Protein AF-A0A7Z9WS09-F1 (afdb_monomer)

pLDDT: mean 94.43, std 9.29, range [63.31, 98.88]

Foldseek 3Di:
DVVVVVCVVPPDPVVVLVVVLVVLLVLLVVCLVVLVPDDPVRLVCVVVVVVVVVVVPDDCVNCLSVVVSSVQSVCCVPVVDRDDSVVSVVVVVD

Mean predicted aligned error: 4.41 Å

Secondary structure (DSSP, 8-state):
-HHHHHHHHH--HHHHHHHHHHHHHHHHHHTHHHHHTS-HHHHHHHHHHHHHHHHTT--HHHHHHHHHHHHHHHHHHHHS-PPPHHHHHHHHH-

Nearest PDB structures (foldseek):
  2fsh-assembly1_B  TM=9.986E-01  e=3.346E-06  Escherichia coli
  2fsi-assembly1_B  TM=9.855E-01  e=2.796E-06  Escherichia coli
  6gox-assembly1_A  TM=9.901E-01  e=3.552E-06  Escherichia coli K-12
  2fsf-assembly1_A  TM=9.892E-01  e=4.251E-06  Escherichia coli
  2fsg-assembly1_B  TM=9.988E-01  e=5.401E-06  Escherichia coli

Radius of gyration: 16.86 Å; Cα contacts (8 Å, |Δi|>4): 47; chains: 1; bounding box: 46×25×46 Å

Solvent-accessible surface area (backbone atoms only — not comparable to full-atom values): 5404 Å² total; per-residue (Å²): 114,70,70,62,54,52,42,71,73,72,50,50,73,64,56,52,51,52,51,54,44,50,54,46,46,52,54,22,60,69,43,41,70,63,54,68,72,43,52,72,68,58,55,55,48,47,56,59,54,49,53,52,42,44,76,75,65,50,53,68,80,78,41,44,47,62,53,50,30,50,53,32,48,50,34,31,73,77,68,71,44,68,70,51,68,70,53,56,46,52,63,74,71,110

Sequence (94 aa):
MIKNLLRKLIGTRNDRLLKQYQKRVEQINALEPEMEALSDEALQAKTDHFRERLQQGASLDALLVEAFAVCREASKRVLGMRHYDVQLIGGMVL

Structure (mmCIF, N/CA/C/O backbone):
data_AF-A0A7Z9WS09-F1
#
_entry.id   AF-A0A7Z9WS09-F1
#
loop_
_atom_site.group_PDB
_atom_site.id
_atom_site.type_symbol
_atom_site.label_atom_id
_atom_site.label_alt_id
_atom_site.label_comp_id
_atom_site.label_asym_id
_atom_site.label_entity_id
_atom_site.label_seq_id
_atom_site.pdbx_PDB_ins_code
_atom_site.Cartn_x
_atom_site.Cartn_y
_atom_site.Cartn_z
_atom_site.occupancy
_atom_site.B_iso_or_equiv
_atom_site.auth_seq_id
_atom_site.auth_comp_id
_atom_site.auth_asym_id
_atom_site.auth_atom_id
_atom_site.pdbx_PDB_model_num
ATOM 1 N N . MET A 1 1 ? 27.780 1.526 -30.626 1.00 63.31 1 MET A N 1
ATOM 2 C CA . MET A 1 1 ? 27.665 0.138 -30.115 1.00 63.31 1 MET A CA 1
ATOM 3 C C . MET A 1 1 ? 27.970 0.005 -28.620 1.00 63.31 1 MET A C 1
ATOM 5 O O . MET A 1 1 ? 27.101 -0.476 -27.907 1.00 63.31 1 MET A O 1
ATOM 9 N N . ILE A 1 2 ? 29.111 0.492 -28.109 1.00 69.06 2 ILE A N 1
ATOM 10 C CA . ILE A 1 2 ? 29.526 0.326 -26.692 1.00 69.06 2 ILE A CA 1
ATOM 11 C C . ILE A 1 2 ? 28.515 0.905 -25.672 1.00 69.06 2 ILE A C 1
ATOM 13 O O . ILE A 1 2 ? 28.164 0.239 -24.701 1.00 69.06 2 ILE A O 1
ATOM 17 N N . LYS A 1 3 ? 27.949 2.098 -25.925 1.00 65.50 3 LYS A N 1
ATOM 18 C CA . LYS A 1 3 ? 26.936 2.727 -25.043 1.00 65.50 3 LYS A CA 1
ATOM 19 C C . LYS A 1 3 ? 25.646 1.904 -24.876 1.00 65.50 3 LYS A C 1
ATOM 21 O O . LYS A 1 3 ? 25.049 1.930 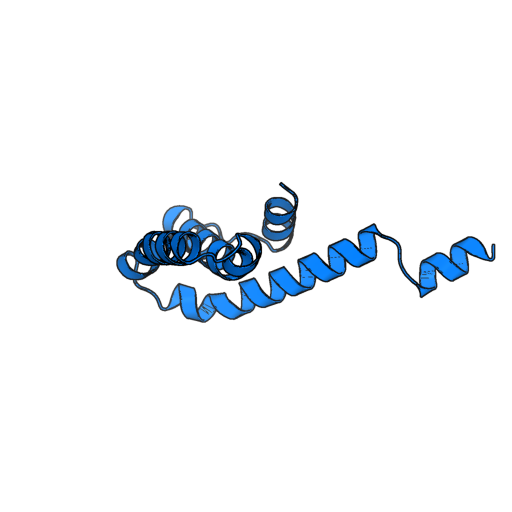-23.803 1.00 65.50 3 LYS A O 1
ATOM 26 N N . ASN A 1 4 ? 25.220 1.168 -25.905 1.00 69.12 4 ASN A N 1
ATOM 27 C CA . ASN A 1 4 ? 23.997 0.356 -25.847 1.00 69.12 4 ASN A CA 1
ATOM 28 C C . ASN A 1 4 ? 24.223 -0.954 -25.080 1.00 69.12 4 ASN A C 1
ATOM 30 O O . ASN A 1 4 ? 23.306 -1.435 -24.421 1.00 69.12 4 ASN A O 1
ATOM 34 N N . LEU A 1 5 ? 25.447 -1.493 -25.116 1.00 70.44 5 LEU A N 1
ATOM 35 C CA . LEU A 1 5 ? 25.834 -2.669 -24.339 1.00 70.44 5 LEU A CA 1
ATOM 36 C C . LEU A 1 5 ? 25.933 -2.339 -22.838 1.00 70.44 5 LEU A C 1
ATOM 38 O O . LEU A 1 5 ? 25.363 -3.048 -22.015 1.00 70.44 5 LEU A O 1
ATOM 42 N N . LEU A 1 6 ? 26.542 -1.200 -22.487 1.00 69.38 6 LEU A N 1
ATOM 43 C CA . LEU A 1 6 ? 26.598 -0.695 -21.106 1.00 69.38 6 LEU A CA 1
ATOM 44 C C . LEU A 1 6 ? 25.209 -0.402 -20.513 1.00 69.38 6 LEU A C 1
ATOM 46 O O . LEU A 1 6 ? 24.954 -0.741 -19.359 1.00 69.38 6 LEU A O 1
ATOM 50 N N . ARG A 1 7 ? 24.282 0.179 -21.293 1.00 65.88 7 ARG A N 1
ATOM 51 C CA . ARG A 1 7 ? 22.890 0.395 -20.848 1.00 65.88 7 ARG A CA 1
ATOM 52 C C . ARG A 1 7 ? 22.143 -0.915 -20.588 1.00 65.88 7 ARG A C 1
ATOM 54 O O . ARG A 1 7 ? 21.394 -0.976 -19.621 1.00 65.88 7 ARG A O 1
ATOM 61 N N . LYS A 1 8 ? 22.361 -1.953 -21.405 1.00 69.94 8 LYS A N 1
ATOM 62 C CA . LYS A 1 8 ? 21.761 -3.282 -21.190 1.00 69.94 8 LYS A CA 1
ATOM 63 C C . LYS A 1 8 ? 22.281 -3.973 -19.923 1.00 69.94 8 LYS A C 1
ATOM 65 O O . LYS A 1 8 ? 21.526 -4.711 -19.307 1.00 69.94 8 LYS A O 1
ATOM 70 N N . LEU A 1 9 ? 23.531 -3.721 -19.529 1.00 69.62 9 LEU A N 1
ATOM 71 C CA . LEU A 1 9 ? 24.145 -4.333 -18.342 1.00 69.62 9 LEU A CA 1
ATOM 72 C C . LEU A 1 9 ? 23.820 -3.592 -17.031 1.00 69.62 9 LEU A C 1
ATOM 74 O O . LEU A 1 9 ? 23.608 -4.232 -16.009 1.00 69.62 9 LEU A O 1
ATOM 78 N N . ILE A 1 10 ? 23.763 -2.255 -17.046 1.00 74.62 10 ILE A N 1
ATOM 79 C CA . ILE A 1 10 ? 23.569 -1.427 -15.833 1.00 74.62 10 ILE A CA 1
ATOM 80 C C . ILE A 1 10 ? 22.089 -1.020 -15.639 1.00 74.62 10 ILE A C 1
ATOM 82 O O . ILE A 1 10 ? 21.675 -0.610 -14.551 1.00 74.62 10 ILE A O 1
ATOM 86 N N . GLY A 1 11 ? 21.265 -1.146 -16.681 1.00 82.44 11 GLY A N 1
ATOM 87 C CA . GLY A 1 11 ? 19.870 -0.708 -16.686 1.00 82.44 11 GLY A CA 1
ATOM 88 C C . GLY A 1 11 ? 19.717 0.814 -16.781 1.00 82.44 11 GLY A C 1
ATOM 89 O O . GLY A 1 11 ? 20.610 1.603 -16.438 1.00 82.44 11 GLY A O 1
ATOM 90 N N . THR A 1 12 ? 18.559 1.243 -17.267 1.00 89.62 12 THR A N 1
ATOM 91 C CA . THR A 1 12 ? 18.166 2.650 -17.366 1.00 89.62 12 THR A CA 1
ATOM 92 C C . THR A 1 12 ? 17.696 3.202 -16.016 1.00 89.62 12 THR A C 1
ATOM 94 O O . THR A 1 12 ? 17.464 2.463 -15.060 1.00 89.62 12 THR A O 1
ATOM 97 N N . ARG A 1 13 ? 17.535 4.529 -15.917 1.00 88.81 13 ARG A N 1
ATOM 98 C CA . ARG A 1 13 ? 16.909 5.163 -14.743 1.00 88.81 13 ARG A CA 1
ATOM 99 C C . ARG A 1 13 ? 15.499 4.613 -14.503 1.00 88.81 13 ARG A C 1
ATOM 101 O O . ARG A 1 13 ? 15.157 4.335 -13.360 1.00 88.81 13 ARG A O 1
ATOM 108 N N . ASN A 1 14 ? 14.727 4.419 -15.572 1.00 90.12 14 ASN A N 1
ATOM 109 C CA . ASN A 1 14 ? 13.371 3.886 -15.483 1.00 90.12 14 ASN A CA 1
ATOM 110 C C . ASN A 1 14 ? 13.381 2.441 -14.978 1.00 90.12 14 ASN A C 1
ATOM 112 O O . ASN A 1 14 ? 12.611 2.127 -14.081 1.00 90.12 14 ASN A O 1
ATOM 116 N N . ASP A 1 15 ? 14.314 1.603 -15.443 1.00 91.75 15 ASP A N 1
ATOM 117 C CA . ASP A 1 15 ? 14.439 0.223 -14.946 1.00 91.75 15 ASP A CA 1
ATOM 118 C C . ASP A 1 15 ? 14.732 0.190 -13.440 1.00 91.75 15 ASP A C 1
ATOM 120 O O . ASP A 1 15 ? 14.227 -0.666 -12.717 1.00 91.75 15 ASP A O 1
ATOM 124 N N . ARG A 1 16 ? 15.537 1.136 -12.939 1.00 92.12 16 ARG A N 1
ATOM 125 C CA . ARG A 1 16 ? 15.835 1.243 -11.501 1.00 92.12 16 ARG A CA 1
ATOM 126 C C . ARG A 1 16 ? 14.623 1.700 -10.697 1.00 92.12 16 ARG A C 1
ATOM 128 O O . ARG A 1 16 ? 14.374 1.131 -9.640 1.00 92.12 16 ARG A O 1
ATOM 135 N N . LEU A 1 17 ? 13.880 2.691 -11.190 1.00 93.38 17 LEU A N 1
ATOM 136 C CA . LEU A 1 17 ? 12.648 3.157 -10.548 1.00 93.38 17 LEU A CA 1
ATOM 137 C C . LEU A 1 17 ? 11.599 2.043 -10.510 1.00 93.38 17 LEU A C 1
ATOM 139 O O . LEU A 1 17 ? 11.070 1.743 -9.447 1.00 93.38 17 LEU A O 1
ATOM 143 N N . LEU A 1 18 ? 11.381 1.354 -11.632 1.00 94.56 18 LEU A N 1
ATOM 144 C CA . LEU A 1 18 ? 10.468 0.214 -11.705 1.00 94.56 18 LEU A CA 1
ATOM 145 C C . LEU A 1 18 ? 10.859 -0.894 -10.726 1.00 94.56 18 LEU A C 1
ATOM 147 O O . LEU A 1 18 ? 9.990 -1.411 -10.036 1.00 94.56 18 LEU A O 1
ATOM 151 N N . LYS A 1 19 ? 12.153 -1.211 -10.581 1.00 95.38 19 LYS A N 1
ATOM 152 C CA . LYS A 1 19 ? 12.615 -2.168 -9.559 1.00 95.38 19 LYS A CA 1
ATOM 153 C C . LYS A 1 19 ? 12.295 -1.716 -8.131 1.00 95.38 19 LYS A C 1
ATOM 155 O O . LYS A 1 19 ? 11.927 -2.545 -7.305 1.00 95.38 19 LYS A O 1
ATOM 160 N N . GLN A 1 20 ? 12.431 -0.425 -7.826 1.00 95.75 20 GLN A N 1
ATOM 161 C CA . GLN A 1 20 ? 12.077 0.110 -6.506 1.00 95.75 20 GLN A CA 1
ATOM 162 C C . GLN A 1 20 ? 10.570 0.022 -6.251 1.00 95.75 20 GLN A C 1
ATOM 164 O O . GLN A 1 20 ? 10.162 -0.415 -5.176 1.00 95.75 20 GLN A O 1
ATOM 169 N N . TYR A 1 21 ? 9.749 0.383 -7.240 1.00 97.81 21 TYR A N 1
ATOM 170 C CA . TYR A 1 21 ? 8.299 0.256 -7.140 1.00 97.81 21 TYR A CA 1
ATOM 171 C C . TYR A 1 21 ? 7.864 -1.203 -7.013 1.00 97.81 21 TYR A C 1
ATOM 173 O O . TYR A 1 21 ? 7.048 -1.505 -6.153 1.00 97.81 21 TYR A O 1
ATOM 181 N N . GLN A 1 22 ? 8.461 -2.117 -7.781 1.00 98.00 22 GLN A N 1
ATOM 182 C CA . GLN A 1 22 ? 8.170 -3.547 -7.691 1.00 98.00 22 GLN A CA 1
ATOM 183 C C . GLN A 1 22 ? 8.462 -4.091 -6.289 1.00 98.00 22 GLN A C 1
ATOM 185 O O . GLN A 1 22 ? 7.635 -4.795 -5.720 1.00 98.00 22 GLN A O 1
ATOM 190 N N . LYS A 1 23 ? 9.582 -3.683 -5.681 1.00 98.12 23 LYS A N 1
ATOM 191 C CA . LYS A 1 23 ? 9.897 -4.050 -4.295 1.00 98.12 23 LYS A CA 1
ATOM 192 C C . LYS A 1 23 ? 8.839 -3.539 -3.311 1.00 98.12 23 LYS A C 1
ATOM 194 O O . LYS A 1 23 ? 8.459 -4.260 -2.396 1.00 98.12 23 LYS A O 1
ATOM 199 N N . ARG A 1 24 ? 8.344 -2.310 -3.488 1.00 98.31 24 ARG A N 1
ATOM 200 C CA . ARG A 1 24 ? 7.251 -1.775 -2.655 1.00 98.31 24 ARG A CA 1
ATOM 201 C C . ARG A 1 24 ? 5.947 -2.540 -2.880 1.00 98.31 24 ARG A C 1
ATOM 203 O O . ARG A 1 24 ? 5.266 -2.847 -1.912 1.00 98.31 24 ARG A O 1
ATOM 210 N N . VAL A 1 25 ? 5.626 -2.898 -4.122 1.00 98.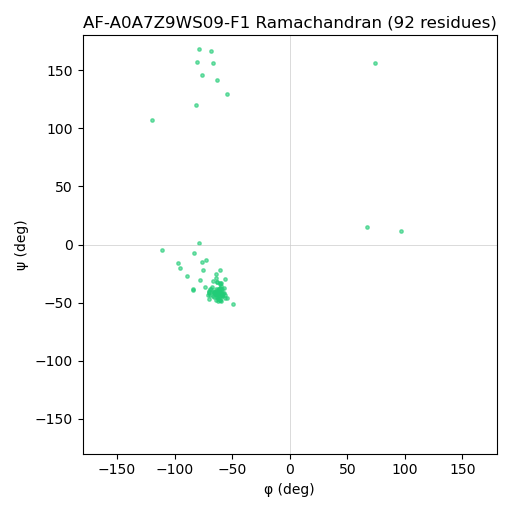75 25 VAL A N 1
ATOM 211 C CA . VAL A 1 25 ? 4.465 -3.740 -4.455 1.00 98.75 25 VAL A CA 1
ATOM 212 C C . VAL A 1 25 ? 4.544 -5.095 -3.756 1.00 98.75 25 VAL A C 1
ATOM 214 O O . VAL A 1 25 ? 3.557 -5.520 -3.167 1.00 98.75 25 VAL A O 1
ATOM 217 N N . GLU A 1 26 ? 5.707 -5.748 -3.756 1.00 98.69 26 GLU A N 1
ATOM 218 C CA . GLU A 1 26 ? 5.920 -7.009 -3.032 1.00 98.69 26 GLU A CA 1
ATOM 219 C C . GLU A 1 26 ? 5.661 -6.847 -1.529 1.00 98.69 26 GLU A C 1
ATOM 221 O O . GLU A 1 26 ? 4.974 -7.672 -0.933 1.00 98.69 26 GLU A O 1
ATOM 226 N N . GLN A 1 27 ? 6.140 -5.753 -0.927 1.00 98.69 27 GLN A N 1
ATOM 227 C CA . GLN A 1 27 ? 5.877 -5.441 0.480 1.00 98.69 27 GLN A CA 1
ATOM 228 C C . GLN A 1 27 ? 4.386 -5.188 0.750 1.00 98.69 27 GLN A C 1
ATOM 230 O O . GLN A 1 27 ? 3.869 -5.652 1.759 1.00 98.69 27 GLN A O 1
ATOM 235 N N . ILE A 1 28 ? 3.685 -4.492 -0.151 1.00 98.81 28 ILE A N 1
ATOM 236 C CA . ILE A 1 28 ? 2.238 -4.246 -0.040 1.00 98.81 28 ILE A CA 1
ATOM 237 C C . ILE A 1 28 ? 1.459 -5.564 -0.163 1.00 98.81 28 ILE A C 1
ATOM 239 O O . ILE A 1 28 ? 0.555 -5.815 0.626 1.00 98.81 28 ILE A O 1
ATOM 243 N N . ASN A 1 29 ? 1.815 -6.418 -1.130 1.00 98.62 29 ASN A N 1
ATOM 244 C CA . ASN A 1 29 ? 1.212 -7.741 -1.322 1.00 98.62 29 ASN A CA 1
ATOM 245 C C . ASN A 1 29 ? 1.405 -8.630 -0.084 1.00 98.62 29 ASN A C 1
ATOM 247 O O . ASN A 1 29 ? 0.490 -9.351 0.297 1.00 98.62 29 ASN A O 1
ATOM 251 N N . ALA A 1 30 ? 2.570 -8.562 0.564 1.00 98.75 30 ALA A N 1
ATOM 252 C CA . ALA A 1 30 ? 2.855 -9.353 1.758 1.00 98.75 30 ALA A CA 1
ATOM 253 C C . ALA A 1 30 ? 1.956 -9.002 2.959 1.00 98.75 30 ALA A C 1
ATOM 255 O O . ALA A 1 30 ? 1.739 -9.862 3.805 1.00 98.75 30 ALA A O 1
ATOM 256 N N . LEU A 1 31 ? 1.412 -7.780 3.019 1.00 98.75 31 LEU A N 1
ATOM 257 C CA . LEU A 1 31 ? 0.476 -7.360 4.069 1.00 98.75 31 LEU A CA 1
ATOM 258 C C . LEU A 1 31 ? -0.978 -7.766 3.793 1.00 98.75 31 LEU A C 1
ATOM 260 O O . LEU A 1 31 ? -1.826 -7.584 4.661 1.00 98.75 31 LEU A O 1
ATOM 264 N N .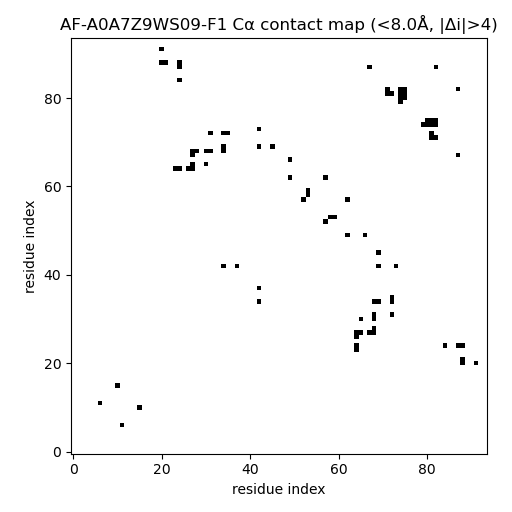 GLU A 1 32 ? -1.297 -8.302 2.611 1.00 98.50 32 GLU A N 1
ATOM 265 C CA . GLU A 1 32 ? -2.676 -8.654 2.252 1.00 98.50 32 GLU A CA 1
ATOM 266 C C . GLU A 1 32 ? -3.332 -9.629 3.247 1.00 98.50 32 GLU A C 1
ATOM 268 O O . GLU A 1 32 ? -4.424 -9.301 3.707 1.00 98.50 32 GLU A O 1
ATOM 273 N N . PRO A 1 33 ? -2.691 -10.732 3.691 1.00 98.69 33 PRO A N 1
ATOM 274 C CA . PRO A 1 33 ? -3.301 -11.629 4.676 1.00 98.69 33 PRO A CA 1
ATOM 275 C C . PRO A 1 33 ? -3.608 -10.943 6.015 1.00 98.69 33 PRO A C 1
ATOM 277 O O . PRO A 1 33 ? -4.606 -11.257 6.660 1.00 98.69 33 PRO A O 1
ATOM 280 N N . GLU A 1 34 ? -2.767 -9.991 6.433 1.00 98.62 34 GLU A N 1
ATOM 281 C CA . GLU A 1 34 ? -2.990 -9.219 7.659 1.00 98.62 34 GLU A CA 1
ATOM 282 C C . GLU A 1 34 ? -4.177 -8.264 7.507 1.00 98.62 34 GLU A C 1
ATOM 284 O O . GLU A 1 34 ? -4.979 -8.156 8.429 1.00 98.62 34 GLU A O 1
ATOM 289 N N . MET A 1 35 ? -4.318 -7.603 6.350 1.00 98.62 35 MET A N 1
ATOM 290 C CA . MET A 1 35 ? -5.446 -6.703 6.079 1.00 98.62 35 MET A CA 1
ATOM 291 C C . MET A 1 35 ? -6.761 -7.468 5.904 1.00 98.62 35 MET A C 1
ATOM 293 O O . MET A 1 35 ? -7.785 -7.034 6.425 1.00 98.62 35 MET A O 1
ATOM 297 N N . GLU A 1 36 ? -6.739 -8.619 5.226 1.00 98.38 36 GLU A N 1
ATOM 298 C CA . GLU A 1 36 ? -7.899 -9.505 5.063 1.00 98.38 36 GLU A CA 1
ATOM 299 C C . GLU A 1 36 ? -8.440 -9.999 6.412 1.00 98.38 36 GLU A C 1
ATOM 301 O O . GLU A 1 36 ? -9.652 -10.108 6.586 1.00 98.38 36 GLU A O 1
ATOM 306 N N . ALA A 1 37 ? -7.558 -10.251 7.384 1.00 98.56 37 ALA A N 1
ATOM 307 C CA . ALA A 1 37 ? -7.937 -10.713 8.717 1.00 98.56 37 ALA A CA 1
ATOM 308 C C . ALA A 1 37 ? -8.597 -9.630 9.598 1.00 98.56 37 ALA A C 1
ATOM 310 O O . ALA A 1 37 ? -9.172 -9.961 10.637 1.00 98.56 37 ALA A O 1
ATOM 311 N N . LEU A 1 38 ? -8.522 -8.347 9.223 1.00 98.69 38 LEU A N 1
ATOM 312 C CA . LEU A 1 38 ? -9.135 -7.255 9.985 1.00 98.69 38 LEU A CA 1
ATOM 313 C C . LEU A 1 38 ? -10.655 -7.208 9.784 1.00 98.69 38 LEU A C 1
ATOM 315 O O . LEU A 1 38 ? -11.151 -7.410 8.675 1.00 98.69 38 LEU A O 1
ATOM 319 N N . SER A 1 39 ? -11.398 -6.830 10.827 1.00 98.75 39 SER A N 1
ATOM 320 C CA . SER A 1 39 ? -12.789 -6.383 10.663 1.00 98.75 39 SER A CA 1
ATOM 321 C C . SER A 1 39 ? -12.849 -5.036 9.934 1.00 98.75 39 SER A C 1
ATOM 323 O O . SER A 1 39 ? -11.831 -4.351 9.800 1.00 98.75 39 SER A O 1
ATOM 325 N N . ASP A 1 40 ? -14.032 -4.638 9.469 1.00 98.56 40 ASP A N 1
ATOM 326 C CA . ASP A 1 40 ? -14.215 -3.339 8.811 1.00 98.56 40 ASP A CA 1
ATOM 327 C C . ASP A 1 40 ? -13.881 -2.180 9.760 1.00 98.56 40 ASP A C 1
ATOM 329 O O . ASP A 1 40 ? -13.210 -1.227 9.364 1.00 98.56 40 ASP A O 1
ATOM 333 N N . GLU A 1 41 ? -14.246 -2.299 11.039 1.00 98.44 41 GLU A N 1
ATOM 334 C CA . GLU A 1 41 ? -13.931 -1.306 12.070 1.00 98.44 41 GLU A CA 1
ATOM 335 C C . GLU A 1 41 ? -12.420 -1.217 12.311 1.00 98.44 41 GLU A C 1
ATOM 337 O O . GLU A 1 41 ? -11.864 -0.122 12.413 1.00 98.44 41 GLU A O 1
ATOM 342 N N . ALA A 1 42 ? -11.734 -2.362 12.368 1.00 98.62 42 ALA A N 1
ATOM 343 C CA . ALA A 1 42 ? -10.289 -2.408 12.559 1.00 98.62 42 ALA A CA 1
ATOM 344 C C . ALA A 1 42 ? -9.528 -1.859 11.339 1.00 98.62 42 ALA A C 1
ATOM 346 O O . ALA A 1 42 ? -8.536 -1.143 11.501 1.00 98.62 42 ALA A O 1
ATOM 347 N N . LEU A 1 43 ? -10.004 -2.143 10.122 1.00 98.75 43 LEU A N 1
ATOM 348 C CA . LEU A 1 43 ? -9.448 -1.585 8.890 1.00 98.75 43 LEU A CA 1
ATOM 349 C C . LEU A 1 43 ? -9.672 -0.065 8.824 1.00 98.75 43 LEU A C 1
ATOM 351 O O . LEU A 1 43 ? -8.756 0.675 8.470 1.00 98.75 43 LEU A O 1
ATOM 355 N N . GLN A 1 44 ? -10.847 0.424 9.232 1.00 98.38 44 GLN A N 1
ATOM 356 C CA . GLN A 1 44 ? -11.142 1.857 9.305 1.00 98.38 44 GLN A CA 1
ATOM 357 C C . GLN A 1 44 ? -10.251 2.573 10.333 1.00 98.38 44 GLN A C 1
ATOM 359 O O . GLN A 1 44 ? -9.703 3.642 10.035 1.00 98.38 44 GLN A O 1
ATOM 364 N N . ALA A 1 45 ? -10.031 1.958 11.501 1.00 98.62 45 ALA A N 1
ATOM 365 C CA . ALA A 1 45 ? -9.191 2.490 12.576 1.00 98.62 45 ALA A CA 1
ATOM 366 C C . ALA A 1 45 ? -7.720 2.702 12.164 1.00 98.62 45 ALA A C 1
ATOM 368 O O . ALA A 1 45 ? -7.030 3.544 12.746 1.00 98.62 45 ALA A O 1
ATOM 369 N N . LYS A 1 46 ? -7.234 2.021 11.112 1.00 98.69 46 LYS A N 1
ATOM 370 C CA . LYS A 1 46 ? -5.901 2.284 10.541 1.00 98.69 46 LYS A CA 1
ATOM 371 C C . LYS A 1 46 ? -5.723 3.741 10.113 1.00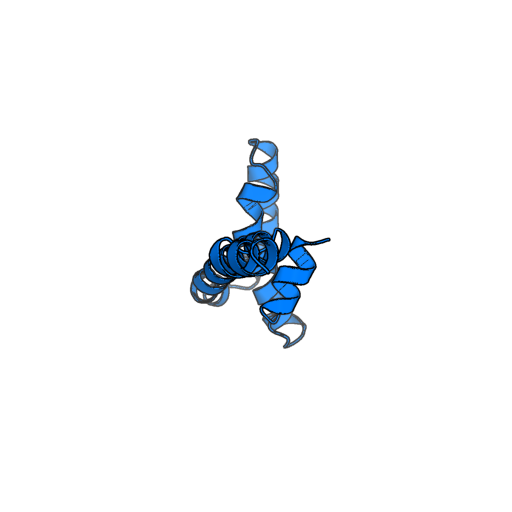 98.69 46 LYS A C 1
ATOM 373 O O . LYS A 1 46 ? -4.616 4.263 10.201 1.00 98.69 46 LYS A O 1
ATOM 378 N N . THR A 1 47 ? -6.793 4.427 9.711 1.00 98.56 47 THR A N 1
ATOM 379 C CA . THR A 1 47 ? -6.716 5.848 9.343 1.00 98.56 47 THR A CA 1
ATOM 380 C C . THR A 1 47 ? -6.277 6.717 10.522 1.00 98.56 47 THR A C 1
ATOM 382 O O . THR A 1 47 ? -5.386 7.554 10.370 1.00 98.56 47 THR A O 1
ATOM 385 N N . ASP A 1 48 ? -6.866 6.513 11.700 1.00 98.50 48 ASP A N 1
ATOM 386 C CA . ASP A 1 48 ? -6.497 7.272 12.897 1.00 98.50 48 ASP A CA 1
ATOM 387 C C . ASP A 1 48 ? -5.093 6.902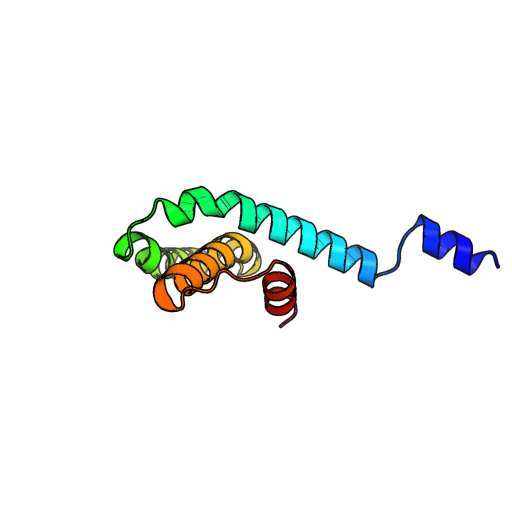 13.375 1.00 98.50 48 ASP A C 1
ATOM 389 O O . ASP A 1 48 ? -4.299 7.789 13.686 1.00 98.50 48 ASP A O 1
ATOM 393 N N . HIS A 1 49 ? -4.733 5.620 13.285 1.00 98.38 49 HIS A N 1
ATOM 394 C CA . HIS A 1 49 ? -3.368 5.156 13.529 1.00 98.38 49 HIS A CA 1
ATOM 395 C C . HIS A 1 49 ? -2.329 5.857 12.628 1.00 98.38 49 HIS A C 1
ATOM 397 O O . HIS A 1 49 ? -1.270 6.278 13.098 1.00 98.38 49 HIS A O 1
ATOM 403 N N . PHE A 1 50 ? -2.617 6.033 11.334 1.00 98.62 50 PHE A N 1
ATOM 404 C CA . PHE A 1 50 ? -1.724 6.759 10.426 1.00 98.62 50 PHE A CA 1
ATOM 405 C C . PHE A 1 50 ? -1.624 8.245 10.768 1.00 98.62 50 PHE A C 1
ATOM 407 O O . PHE A 1 50 ? -0.523 8.798 10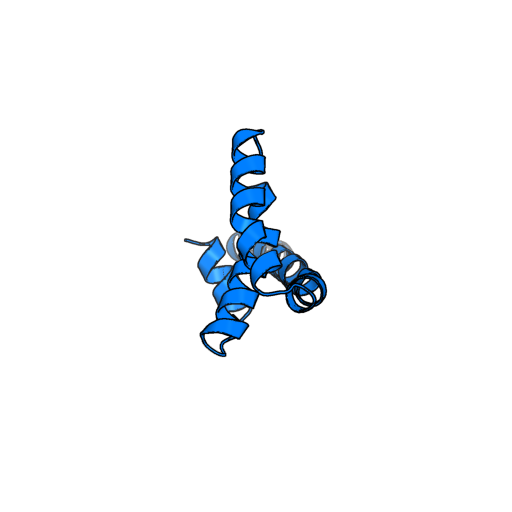.739 1.00 98.62 50 PHE A O 1
ATOM 414 N N . ARG A 1 51 ? -2.739 8.896 11.125 1.00 98.50 51 ARG A N 1
ATOM 415 C CA . ARG A 1 51 ? -2.737 10.303 11.562 1.00 98.50 51 ARG A CA 1
ATOM 416 C C . ARG A 1 51 ? -1.881 10.498 12.807 1.00 98.50 51 ARG A C 1
ATOM 418 O O . ARG A 1 51 ? -1.084 11.431 12.844 1.00 98.50 51 ARG A O 1
ATOM 425 N N . GLU A 1 52 ? -2.007 9.607 13.784 1.00 98.50 52 GLU A N 1
ATOM 426 C CA . GLU A 1 52 ? -1.191 9.629 14.996 1.00 98.50 52 GLU A CA 1
ATOM 427 C C . GLU A 1 52 ? 0.301 9.476 14.663 1.00 98.50 52 GLU A C 1
ATOM 429 O O . GLU A 1 52 ? 1.122 10.285 15.095 1.00 98.50 52 GLU A O 1
ATOM 434 N N . ARG A 1 53 ? 0.666 8.507 13.814 1.00 98.25 53 ARG A N 1
ATOM 435 C CA . ARG A 1 53 ? 2.065 8.320 13.391 1.00 98.25 53 ARG A CA 1
ATOM 436 C C . ARG A 1 53 ? 2.631 9.535 12.661 1.00 98.25 53 ARG A C 1
ATOM 438 O O . ARG A 1 53 ? 3.792 9.878 12.881 1.00 98.25 53 ARG A O 1
ATOM 445 N N . LEU A 1 54 ? 1.836 10.207 11.825 1.00 98.12 54 LEU A N 1
ATOM 446 C CA . LEU A 1 54 ? 2.246 11.463 11.185 1.00 98.12 54 LEU A CA 1
ATOM 447 C C . LEU A 1 54 ? 2.496 12.567 12.215 1.00 98.12 54 LEU A C 1
ATOM 449 O O . LEU A 1 54 ? 3.499 13.271 12.121 1.00 98.12 54 LEU A O 1
ATOM 453 N N . GLN A 1 55 ? 1.628 12.699 13.221 1.00 98.06 55 GLN A N 1
ATOM 454 C CA . GLN A 1 55 ? 1.808 13.670 14.307 1.00 98.06 55 GLN A CA 1
ATOM 455 C C . GLN A 1 55 ? 3.063 13.379 15.139 1.00 98.06 55 GLN A C 1
ATOM 457 O O . GLN A 1 55 ? 3.729 14.305 15.594 1.00 98.06 55 GLN A O 1
ATOM 462 N N . GLN A 1 56 ? 3.422 12.103 15.285 1.00 98.06 56 GLN A N 1
ATOM 463 C CA . GLN A 1 56 ? 4.650 11.653 15.947 1.00 98.06 56 GLN A CA 1
ATOM 464 C C . GLN A 1 56 ? 5.909 11.783 15.065 1.00 98.06 56 GLN A C 1
ATOM 466 O O . GLN A 1 56 ? 7.005 11.434 15.502 1.00 98.06 56 GLN A O 1
ATOM 471 N N . GLY A 1 57 ? 5.784 12.301 13.837 1.00 98.12 57 GLY A N 1
ATOM 472 C CA . GLY A 1 57 ? 6.913 12.613 12.957 1.00 98.12 57 GLY A CA 1
ATOM 473 C C . GLY A 1 57 ? 7.254 11.541 11.920 1.00 98.12 57 GLY A C 1
ATOM 474 O O . GLY A 1 57 ? 8.300 11.639 11.275 1.00 98.12 57 GLY A O 1
ATOM 475 N N . ALA A 1 58 ? 6.406 10.528 11.716 1.00 98.00 58 ALA A N 1
ATOM 476 C CA . ALA A 1 58 ? 6.580 9.607 10.595 1.00 98.00 58 ALA A CA 1
ATOM 477 C C . ALA A 1 58 ? 6.453 10.350 9.253 1.00 98.00 58 ALA A C 1
ATOM 479 O O . ALA A 1 58 ? 5.606 11.227 9.086 1.00 98.00 58 ALA A O 1
ATOM 480 N N . SER A 1 59 ? 7.271 9.976 8.268 1.00 98.25 59 SER A N 1
ATOM 481 C CA . SER A 1 59 ? 7.116 10.469 6.898 1.00 98.25 59 SER A CA 1
ATOM 482 C C . SER A 1 59 ? 6.030 9.690 6.154 1.00 98.25 59 SER A C 1
ATOM 484 O O . SER A 1 59 ? 5.762 8.527 6.459 1.00 98.25 59 SER A O 1
ATOM 486 N N . LEU A 1 60 ? 5.450 10.293 5.112 1.00 97.06 60 LEU A N 1
ATOM 487 C CA . LEU A 1 60 ? 4.506 9.596 4.228 1.00 97.06 60 LEU A CA 1
ATOM 488 C C . LEU A 1 60 ? 5.133 8.342 3.595 1.00 97.06 60 LEU A C 1
ATOM 490 O O . LEU A 1 60 ? 4.481 7.305 3.518 1.00 97.06 60 LEU A O 1
ATOM 494 N N . ASP A 1 61 ? 6.421 8.394 3.241 1.00 96.50 61 ASP A N 1
ATOM 495 C CA . ASP A 1 61 ? 7.167 7.240 2.719 1.00 96.50 61 ASP A CA 1
ATOM 496 C C . ASP A 1 61 ? 7.217 6.056 3.693 1.00 96.50 61 ASP A C 1
ATOM 498 O O . ASP A 1 61 ? 7.236 4.902 3.254 1.00 96.50 61 ASP A O 1
ATOM 502 N N . ALA A 1 62 ? 7.243 6.331 5.002 1.00 97.75 62 ALA A N 1
ATOM 503 C CA . ALA A 1 62 ? 7.233 5.308 6.045 1.00 97.75 62 ALA A CA 1
ATOM 504 C C . ALA A 1 62 ? 5.846 4.669 6.233 1.00 97.75 62 ALA A C 1
ATOM 506 O O . ALA A 1 62 ? 5.755 3.556 6.749 1.00 97.75 62 ALA A O 1
ATOM 507 N N . LEU A 1 63 ? 4.777 5.357 5.820 1.00 98.38 63 LEU A N 1
ATOM 508 C CA . LEU A 1 63 ? 3.396 4.864 5.890 1.00 98.38 63 LEU A CA 1
ATOM 509 C C . LEU A 1 63 ? 2.928 4.221 4.583 1.00 98.38 63 LEU A C 1
ATOM 511 O O . LEU A 1 63 ? 1.979 3.444 4.598 1.00 98.38 63 LEU A O 1
ATOM 515 N N . LEU A 1 64 ? 3.594 4.526 3.467 1.00 98.44 64 LEU A N 1
ATOM 516 C CA . LEU A 1 64 ? 3.158 4.203 2.109 1.00 98.44 64 LEU A CA 1
ATOM 517 C C . LEU A 1 64 ? 2.733 2.741 1.943 1.00 98.44 64 LEU A C 1
ATOM 519 O O . LEU A 1 64 ? 1.646 2.478 1.442 1.00 98.44 64 LEU A O 1
ATOM 523 N N . VAL A 1 65 ? 3.567 1.789 2.369 1.00 98.62 65 VAL A N 1
ATOM 524 C CA . VAL A 1 65 ? 3.297 0.354 2.172 1.00 98.62 65 VAL A CA 1
ATOM 525 C C . VAL A 1 65 ? 2.020 -0.077 2.899 1.00 98.62 65 VAL A C 1
ATOM 527 O O . VAL A 1 65 ? 1.149 -0.707 2.305 1.00 98.62 65 VAL A O 1
ATOM 530 N N . GLU A 1 66 ? 1.886 0.295 4.169 1.00 98.69 66 GLU A N 1
ATOM 531 C CA . GLU A 1 66 ? 0.732 -0.085 4.986 1.00 98.69 66 GLU A CA 1
ATOM 532 C C . GLU A 1 66 ? -0.538 0.640 4.522 1.00 98.69 66 GLU A C 1
ATOM 534 O O . GLU A 1 66 ? -1.588 0.020 4.375 1.00 98.69 66 GLU A O 1
ATOM 539 N N . ALA A 1 67 ? -0.434 1.932 4.198 1.00 98.75 67 ALA A N 1
ATOM 540 C CA . ALA A 1 67 ? -1.551 2.723 3.693 1.00 98.75 67 ALA A CA 1
ATOM 541 C C . ALA A 1 67 ? -2.081 2.184 2.354 1.00 98.75 67 ALA A C 1
ATOM 543 O O . ALA A 1 67 ? -3.292 2.081 2.167 1.00 98.75 67 ALA A O 1
ATOM 544 N N . PHE A 1 68 ? -1.199 1.782 1.433 1.00 98.81 68 PHE A N 1
ATOM 545 C CA . PHE A 1 68 ? -1.610 1.181 0.161 1.00 98.81 68 PHE A CA 1
ATOM 546 C C . PHE A 1 68 ? -2.261 -0.193 0.358 1.00 98.81 68 PHE A C 1
ATOM 548 O O . PHE A 1 68 ? -3.221 -0.507 -0.347 1.00 98.81 68 PHE A O 1
ATOM 555 N N . ALA A 1 69 ? -1.787 -0.996 1.317 1.00 98.88 69 ALA A N 1
ATOM 556 C CA . ALA A 1 69 ? -2.415 -2.272 1.658 1.00 98.88 69 ALA A CA 1
ATOM 557 C C . ALA A 1 69 ? -3.841 -2.065 2.203 1.00 98.88 69 ALA A C 1
ATOM 559 O O . ALA A 1 69 ? -4.777 -2.702 1.719 1.00 98.88 69 ALA A O 1
ATOM 560 N N . VAL A 1 70 ? -4.023 -1.102 3.116 1.00 98.88 70 VAL A N 1
ATOM 561 C CA . VAL A 1 70 ? -5.341 -0.717 3.651 1.00 98.88 70 VAL A CA 1
ATOM 562 C C . VAL A 1 70 ? -6.271 -0.228 2.539 1.00 98.88 70 VAL A C 1
ATOM 564 O O . VAL A 1 70 ? -7.396 -0.708 2.423 1.00 98.88 70 VAL A O 1
ATOM 567 N N . CYS A 1 71 ? -5.807 0.676 1.670 1.00 98.69 71 CYS A N 1
ATOM 568 C CA . CYS A 1 71 ? -6.602 1.175 0.544 1.00 98.69 71 CYS A CA 1
ATOM 569 C C . CYS A 1 71 ? -6.980 0.067 -0.449 1.00 98.69 71 CYS A C 1
ATOM 571 O O . CYS A 1 71 ? -8.091 0.062 -0.987 1.00 98.69 71 CYS A O 1
ATOM 573 N N . ARG A 1 72 ? -6.075 -0.886 -0.709 1.00 98.75 72 ARG A N 1
ATOM 574 C CA . ARG A 1 72 ? -6.372 -2.036 -1.568 1.00 98.75 72 ARG A CA 1
ATOM 575 C C . ARG A 1 72 ? -7.466 -2.905 -0.965 1.00 98.75 72 ARG A C 1
ATOM 577 O O . ARG A 1 72 ? -8.392 -3.258 -1.695 1.00 98.75 72 ARG A O 1
ATOM 584 N N . GLU A 1 73 ? -7.361 -3.229 0.318 1.00 98.81 73 GLU A N 1
ATOM 585 C CA . GLU A 1 73 ? -8.356 -4.054 0.998 1.00 98.81 73 GLU A CA 1
ATOM 586 C C . GLU A 1 73 ? -9.714 -3.341 1.061 1.00 98.81 73 GLU A C 1
ATOM 588 O O . GLU A 1 73 ? -10.737 -3.930 0.720 1.00 98.81 73 GLU A O 1
ATOM 593 N N . ALA A 1 74 ? -9.730 -2.036 1.345 1.00 98.81 74 ALA A N 1
ATOM 594 C CA . ALA A 1 74 ? -10.953 -1.236 1.310 1.00 98.81 74 ALA A CA 1
ATOM 595 C C . ALA A 1 74 ? -11.629 -1.264 -0.076 1.00 98.81 74 ALA A C 1
ATOM 597 O O . ALA A 1 74 ? -12.835 -1.478 -0.173 1.00 98.81 74 ALA A O 1
ATOM 598 N N . SER A 1 75 ? -10.863 -1.117 -1.164 1.00 98.69 75 SER A N 1
ATOM 599 C CA . SER A 1 75 ? -11.392 -1.231 -2.534 1.00 98.69 75 SER A CA 1
ATOM 600 C C . SER A 1 75 ? -11.947 -2.628 -2.830 1.00 98.69 75 SER A C 1
ATOM 602 O O . SER A 1 75 ? -13.000 -2.761 -3.458 1.00 98.69 75 SER A O 1
ATOM 604 N N . LYS A 1 76 ? -11.276 -3.682 -2.352 1.00 98.56 76 LYS A N 1
ATOM 605 C CA . LYS A 1 76 ? -11.744 -5.063 -2.502 1.00 98.56 76 LYS A CA 1
ATOM 606 C C . LYS A 1 76 ? -13.084 -5.272 -1.792 1.00 98.56 76 LYS A C 1
ATOM 608 O O . LYS A 1 76 ? -13.985 -5.842 -2.399 1.00 98.56 76 LYS A O 1
ATOM 613 N N . ARG A 1 77 ? -13.239 -4.768 -0.5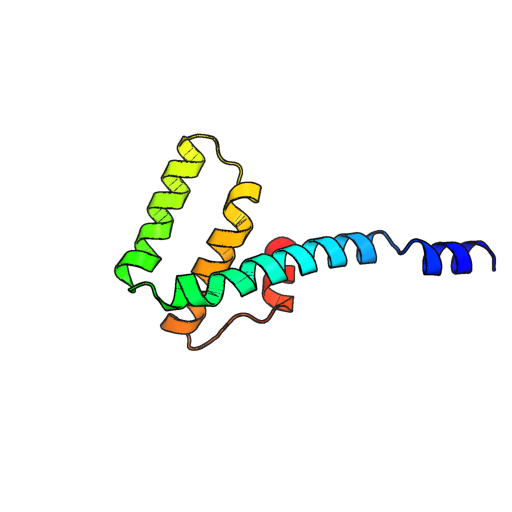63 1.00 98.56 77 ARG A N 1
ATOM 614 C CA . ARG A 1 77 ? -14.479 -4.893 0.226 1.00 98.56 77 ARG A CA 1
ATOM 615 C C . ARG A 1 77 ? -15.626 -4.055 -0.327 1.00 98.56 77 ARG A C 1
ATOM 617 O O . ARG A 1 77 ? -16.735 -4.553 -0.471 1.00 98.56 77 ARG A O 1
ATOM 624 N N . VAL A 1 78 ? -15.359 -2.792 -0.653 1.00 98.56 78 VAL A N 1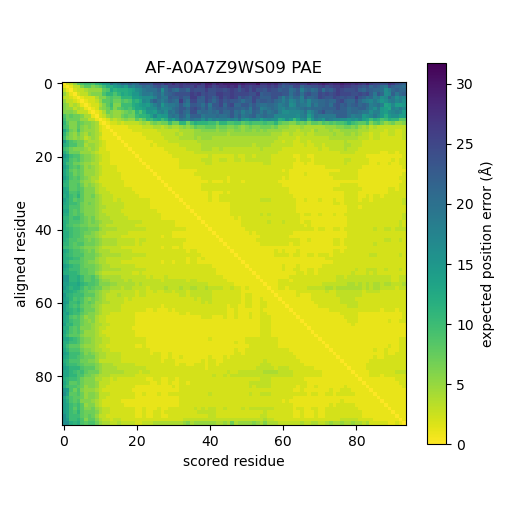
ATOM 625 C CA . VAL A 1 78 ? -16.407 -1.824 -1.011 1.00 98.56 78 VAL A CA 1
ATOM 626 C C . VAL A 1 78 ? -16.807 -1.927 -2.480 1.00 98.56 78 VAL A C 1
ATOM 628 O O . VAL A 1 78 ? -17.982 -1.794 -2.810 1.00 98.56 78 VAL A O 1
ATOM 631 N N . LEU A 1 79 ? -15.840 -2.152 -3.372 1.00 98.25 79 LEU A N 1
ATOM 632 C CA . LEU A 1 79 ? -16.059 -2.124 -4.820 1.00 98.25 79 LEU A CA 1
ATOM 633 C C . LEU A 1 79 ? -15.938 -3.504 -5.476 1.00 98.25 79 LEU A C 1
ATOM 635 O O . LEU A 1 79 ? -16.139 -3.616 -6.684 1.00 98.25 79 LEU A O 1
ATOM 639 N N . GLY A 1 80 ? -15.557 -4.545 -4.728 1.00 98.25 80 GLY A N 1
ATOM 640 C CA . GLY A 1 80 ? -15.250 -5.860 -5.299 1.00 98.25 80 GLY A CA 1
ATOM 641 C C . GLY A 1 80 ? -13.990 -5.862 -6.173 1.00 98.25 80 GLY A C 1
ATOM 642 O O . GLY A 1 80 ? -13.778 -6.792 -6.949 1.00 98.25 80 GLY 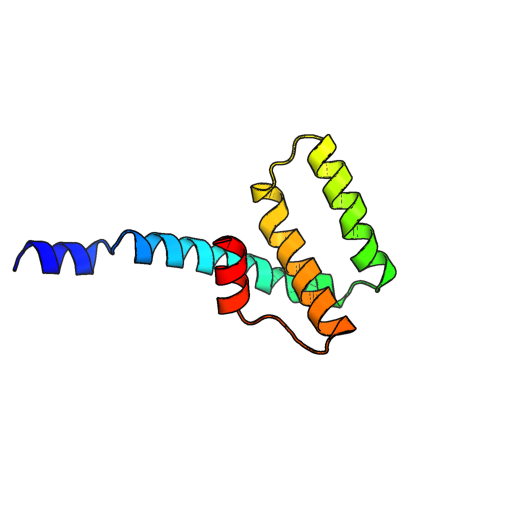A O 1
ATOM 643 N N . MET A 1 81 ? -13.155 -4.819 -6.086 1.00 98.38 81 MET A N 1
ATOM 644 C CA . MET A 1 81 ? -12.008 -4.614 -6.970 1.00 98.38 81 MET A CA 1
ATOM 645 C C . MET A 1 81 ? -10.706 -4.584 -6.176 1.00 98.38 81 MET A C 1
ATOM 647 O O . MET A 1 81 ? -10.386 -3.604 -5.501 1.00 98.38 81 MET A O 1
ATOM 651 N N . ARG A 1 82 ? -9.912 -5.650 -6.296 1.00 98.38 82 ARG A N 1
ATOM 652 C CA . ARG A 1 82 ? -8.545 -5.690 -5.771 1.00 98.38 82 ARG A CA 1
ATOM 653 C C . ARG A 1 82 ? -7.609 -4.989 -6.756 1.00 98.38 82 ARG A C 1
ATOM 655 O O . ARG A 1 82 ? -7.466 -5.441 -7.888 1.00 98.38 82 ARG A O 1
ATOM 662 N N . HIS A 1 83 ? -6.928 -3.933 -6.314 1.00 98.62 83 HIS A N 1
ATOM 663 C CA . HIS A 1 83 ? -5.964 -3.214 -7.153 1.00 98.62 83 HIS A CA 1
ATOM 664 C C . HIS A 1 83 ? -4.885 -4.141 -7.734 1.00 98.62 83 HIS A C 1
ATOM 666 O O . HIS A 1 83 ? -4.200 -4.851 -6.988 1.00 98.62 83 HIS A O 1
ATOM 672 N N . TYR A 1 84 ? -4.676 -4.071 -9.046 1.00 98.62 84 TYR A N 1
ATOM 673 C CA . TYR A 1 84 ? -3.546 -4.690 -9.730 1.00 98.62 84 TYR A CA 1
ATOM 674 C C . TYR A 1 84 ? -2.225 -4.027 -9.330 1.00 98.62 84 TYR A C 1
ATOM 676 O O . TYR A 1 84 ? -2.178 -2.854 -8.961 1.00 98.62 84 TYR A O 1
ATOM 684 N N . ASP A 1 85 ? -1.126 -4.760 -9.472 1.00 98.56 85 ASP A N 1
ATOM 685 C CA . ASP A 1 85 ? 0.211 -4.273 -9.119 1.00 98.56 85 ASP A CA 1
ATOM 686 C C . ASP A 1 85 ? 0.595 -3.009 -9.899 1.00 98.56 85 ASP A C 1
ATOM 688 O O . ASP A 1 85 ? 1.116 -2.055 -9.329 1.00 98.56 85 ASP A O 1
ATOM 692 N N . VAL A 1 86 ? 0.227 -2.929 -11.181 1.00 98.12 86 VAL A N 1
ATOM 693 C CA . VAL A 1 86 ? 0.441 -1.723 -11.999 1.00 98.12 86 VAL A CA 1
ATOM 694 C C . VAL A 1 86 ? -0.351 -0.507 -11.507 1.00 98.12 86 VAL A C 1
ATOM 696 O O . VAL A 1 86 ? 0.111 0.617 -11.680 1.00 98.12 86 VAL A O 1
ATOM 699 N N . GLN A 1 87 ? -1.507 -0.704 -10.863 1.00 98.69 87 GLN A N 1
ATOM 700 C CA . GLN A 1 87 ? -2.279 0.395 -10.272 1.00 98.69 87 GLN A CA 1
ATOM 701 C C . GLN A 1 87 ? -1.609 0.909 -8.998 1.00 98.69 87 GLN A C 1
ATOM 703 O O . GLN A 1 87 ? -1.581 2.117 -8.787 1.00 98.69 87 GLN A O 1
ATOM 708 N N . LEU A 1 88 ? -1.005 0.028 -8.191 1.00 98.62 88 LEU A N 1
ATOM 709 C CA . LEU A 1 88 ? -0.185 0.463 -7.058 1.00 98.62 88 LEU A CA 1
ATOM 710 C C . LEU A 1 88 ? 1.031 1.268 -7.527 1.00 98.62 88 LEU A C 1
ATOM 712 O O . LEU A 1 88 ? 1.341 2.302 -6.945 1.00 98.62 88 LEU A O 1
ATOM 716 N N . ILE A 1 89 ? 1.704 0.820 -8.595 1.00 98.25 89 ILE A N 1
ATOM 717 C CA . ILE A 1 89 ? 2.814 1.575 -9.194 1.00 98.25 89 ILE A CA 1
ATOM 718 C C . ILE A 1 89 ? 2.323 2.940 -9.673 1.00 98.25 89 ILE A C 1
ATOM 720 O O . ILE A 1 89 ? 2.944 3.945 -9.347 1.00 98.25 89 ILE A O 1
ATOM 724 N N . GLY A 1 90 ? 1.196 2.985 -10.390 1.00 98.06 90 GLY A N 1
ATOM 725 C CA . GLY A 1 90 ? 0.570 4.238 -10.811 1.00 98.06 90 GLY A CA 1
ATOM 726 C C . GLY A 1 90 ? 0.292 5.172 -9.633 1.00 98.06 90 GLY A C 1
ATOM 727 O O . GLY A 1 90 ? 0.674 6.334 -9.684 1.00 98.06 90 GLY A O 1
ATOM 728 N N . GLY A 1 91 ? -0.277 4.654 -8.542 1.00 97.69 91 GLY A N 1
ATOM 729 C CA . GLY A 1 91 ? -0.537 5.424 -7.325 1.00 97.69 91 GLY A CA 1
ATOM 730 C C . GLY A 1 91 ? 0.725 5.948 -6.631 1.00 97.69 91 GLY A C 1
ATOM 731 O O . GLY A 1 91 ? 0.680 7.030 -6.069 1.00 97.69 91 GLY A O 1
ATOM 732 N N . MET A 1 92 ? 1.852 5.230 -6.688 1.00 97.25 92 MET A N 1
ATOM 733 C CA . MET A 1 92 ? 3.140 5.697 -6.142 1.00 97.25 92 MET A CA 1
ATOM 734 C C . MET A 1 92 ? 3.848 6.743 -7.019 1.00 97.25 92 MET A C 1
ATOM 736 O O . MET A 1 92 ? 4.839 7.332 -6.587 1.00 97.25 92 MET A O 1
ATOM 740 N N . VAL A 1 93 ? 3.421 6.900 -8.274 1.00 96.31 93 VAL A N 1
ATOM 741 C CA . VAL A 1 93 ? 3.987 7.876 -9.219 1.00 96.31 93 VAL A CA 1
ATOM 742 C C . VAL A 1 93 ? 3.285 9.235 -9.125 1.00 96.31 93 VAL A C 1
ATOM 744 O O . VAL A 1 93 ? 3.910 10.241 -9.461 1.00 96.31 93 VAL A O 1
ATOM 747 N N . LEU A 1 94 ? 2.015 9.252 -8.709 1.00 93.75 94 LEU A N 1
ATOM 748 C CA . LEU A 1 94 ? 1.214 10.461 -8.482 1.00 93.75 94 LEU A CA 1
ATOM 749 C C . LEU A 1 94 ? 1.650 11.194 -7.208 1.00 93.75 94 LEU A C 1
ATOM 751 O O . LEU A 1 94 ? 1.637 12.444 -7.250 1.00 93.75 94 LEU A O 1
#